Protein AF-A0AAJ2W5T0-F1 (afdb_monomer_lite)

Foldseek 3Di:
DDDDDDDDDDDDWDKDFAAPVCPVVVCVLQVWDWDWDQDPVGSVDIFIWIWGQAPVGTDIWGQFDPVQDDPNDRPGFWMWIQDPVRHIDTHGPVRDVVPDDDCWDDDPPQWIDRPPDIDGPVVVVVD

Secondary structure (DSSP, 8-state):
-PPPP--PPP----EEE--TTTHHHHHHHHT-EEEEEEETTEEEEEEEEEEEEETTEEEEEES--GGGEETTEE----EEEE-TTS-EEEE-HHHHHHH---SEEEETTTEEEETTEEEEHHHHTT-

Sequence (127 aa):
MTPTKFRKKPVEIEAMQLTRTNVDEVASWCGGQVIRLAKPSDPSDVYIALDIPTLEGKMRADTFHSSTYSGGEYHGGDYIIRGVQGEFYPCKPDIFAATYEPVHQVTHGVTVTEGERIVPLSEYLAR

pLDDT: mean 89.9, std 10.8, range [57.81, 98.62]

Structure (mmCIF, N/CA/C/O backbone):
data_AF-A0AAJ2W5T0-F1
#
_entry.id   AF-A0AAJ2W5T0-F1
#
loop_
_atom_site.group_PDB
_atom_site.id
_atom_site.type_symbol
_atom_site.label_atom_id
_atom_site.label_alt_id
_atom_site.label_comp_id
_atom_site.label_asym_id
_atom_site.label_entity_id
_atom_site.label_seq_id
_atom_site.pdbx_PDB_ins_code
_atom_site.Cartn_x
_atom_site.Cartn_y
_atom_site.Cartn_z
_atom_site.occupancy
_atom_site.B_iso_or_equiv
_atom_site.auth_seq_id
_atom_site.auth_comp_id
_atom_site.auth_asym_id
_atom_site.auth_atom_id
_atom_site.pdbx_PDB_model_num
ATOM 1 N N . MET A 1 1 ? -1.309 24.382 27.179 1.00 75.88 1 MET A N 1
ATOM 2 C CA . MET A 1 1 ? -2.267 23.272 26.979 1.00 75.88 1 MET A CA 1
ATOM 3 C C . MET A 1 1 ? -1.519 21.972 27.200 1.00 75.88 1 MET A C 1
ATOM 5 O O . MET A 1 1 ? -0.391 21.873 26.735 1.00 75.88 1 MET A O 1
ATOM 9 N N . THR A 1 2 ? -2.092 21.020 27.933 1.00 86.81 2 THR A N 1
ATOM 10 C CA . THR A 1 2 ? -1.521 19.674 28.077 1.00 86.81 2 THR A CA 1
ATOM 11 C C . THR A 1 2 ? -2.170 18.734 27.057 1.00 86.81 2 THR A C 1
ATOM 13 O O . THR A 1 2 ? -3.377 18.828 26.826 1.00 86.81 2 THR A O 1
ATOM 16 N N . PRO A 1 3 ? -1.398 17.851 26.405 1.00 91.31 3 PRO A N 1
ATOM 17 C CA . PRO A 1 3 ? -1.954 16.904 25.447 1.00 91.31 3 PRO A CA 1
ATOM 18 C C . PRO A 1 3 ? -2.896 15.917 26.150 1.00 91.31 3 PRO A C 1
ATOM 20 O O . PRO A 1 3 ? -2.559 15.353 27.192 1.00 91.31 3 PRO A O 1
ATOM 23 N N . THR A 1 4 ? -4.075 15.696 25.568 1.00 96.62 4 THR A N 1
ATOM 24 C CA . THR A 1 4 ? -5.017 14.654 26.008 1.00 96.62 4 THR A CA 1
ATOM 25 C C . THR A 1 4 ? -4.730 13.362 25.249 1.00 96.62 4 THR A C 1
ATOM 27 O O . THR A 1 4 ? -4.468 13.391 24.048 1.00 96.62 4 THR A O 1
ATOM 30 N N . LYS A 1 5 ? -4.758 12.222 25.943 1.00 94.31 5 LYS A N 1
ATOM 31 C CA . LYS A 1 5 ? -4.525 10.906 25.337 1.00 94.31 5 LYS A CA 1
ATOM 32 C C . LYS A 1 5 ? -5.836 10.327 24.802 1.00 94.31 5 LYS A C 1
ATOM 34 O O . LYS A 1 5 ? -6.845 10.346 25.501 1.00 94.31 5 LYS A O 1
ATOM 39 N N . PHE A 1 6 ? -5.795 9.759 23.601 1.00 94.44 6 PHE A N 1
ATOM 40 C CA . PHE A 1 6 ? -6.906 9.046 22.966 1.00 94.44 6 PHE A CA 1
ATOM 41 C C . PHE A 1 6 ? -6.443 7.650 22.529 1.00 94.44 6 PHE A C 1
ATOM 43 O O . PHE A 1 6 ? -5.249 7.429 22.332 1.00 94.44 6 PHE A O 1
ATOM 50 N N . ARG A 1 7 ? -7.382 6.710 22.367 1.00 93.00 7 ARG A N 1
ATOM 51 C CA . ARG A 1 7 ? -7.131 5.381 21.784 1.00 93.00 7 ARG A CA 1
ATOM 52 C C . ARG A 1 7 ? -7.881 5.242 20.462 1.00 93.00 7 ARG A C 1
ATOM 54 O O . ARG A 1 7 ? -9.007 5.728 20.353 1.00 93.00 7 ARG A O 1
ATOM 61 N N . LYS A 1 8 ? -7.278 4.568 19.480 1.00 87.12 8 LYS A N 1
ATOM 62 C CA . LYS A 1 8 ? -7.956 4.204 18.227 1.00 87.12 8 LYS A CA 1
ATOM 63 C C . LYS A 1 8 ? -9.101 3.229 18.544 1.00 87.12 8 LYS A C 1
ATOM 65 O O . LYS A 1 8 ? -8.990 2.430 19.475 1.00 87.12 8 LYS A O 1
ATOM 70 N N . LYS A 1 9 ? -10.213 3.312 17.809 1.00 87.94 9 LYS A N 1
ATOM 71 C CA . LYS A 1 9 ? -11.252 2.267 17.852 1.00 87.94 9 LYS A CA 1
ATOM 72 C C . LYS A 1 9 ? -10.694 0.977 17.220 1.00 87.94 9 LYS A C 1
ATOM 74 O O . LYS A 1 9 ? -9.856 1.098 16.326 1.00 87.94 9 LYS A O 1
ATOM 79 N N . PRO A 1 10 ? -11.127 -0.221 17.651 1.00 87.31 10 PRO A N 1
ATOM 80 C CA . PRO A 1 10 ? -10.820 -1.452 16.926 1.00 87.31 10 PRO A CA 1
ATOM 81 C C . PRO A 1 10 ? -11.530 -1.413 15.567 1.00 87.31 10 PRO A C 1
ATOM 83 O O . PRO A 1 10 ? -12.727 -1.129 15.515 1.00 87.31 10 PRO A O 1
ATOM 86 N N . VAL A 1 11 ? -10.785 -1.613 14.479 1.00 89.19 11 VAL A N 1
ATOM 87 C CA . VAL A 1 11 ? -11.304 -1.591 13.104 1.00 89.19 11 VAL A CA 1
ATOM 88 C C . VAL A 1 11 ? -10.520 -2.613 12.283 1.00 89.19 11 VAL A C 1
ATOM 90 O O . VAL A 1 11 ? -9.290 -2.576 12.301 1.00 89.19 11 VAL A O 1
ATOM 93 N N . GLU A 1 12 ? -11.225 -3.493 11.576 1.00 92.94 12 GLU A N 1
ATOM 94 C CA . GLU A 1 12 ? -10.652 -4.344 10.527 1.00 92.94 12 GLU A CA 1
ATOM 95 C C . GLU A 1 12 ? -10.496 -3.530 9.237 1.00 92.94 12 GLU A C 1
ATOM 97 O O . GLU A 1 12 ? -11.335 -2.681 8.932 1.00 92.94 12 GLU A O 1
ATOM 102 N N . ILE A 1 13 ? -9.413 -3.756 8.496 1.00 94.81 13 ILE A N 1
ATOM 103 C CA . ILE A 1 13 ? -9.105 -3.014 7.268 1.00 94.81 13 ILE A CA 1
ATOM 104 C C . ILE A 1 13 ? -8.887 -3.961 6.092 1.00 94.81 13 ILE A C 1
ATOM 106 O O . ILE A 1 13 ? -8.439 -5.092 6.264 1.00 94.81 13 ILE A O 1
ATOM 110 N N . GLU A 1 14 ? -9.130 -3.453 4.887 1.00 97.19 14 GLU A N 1
ATOM 111 C CA . GLU A 1 14 ? -8.684 -4.090 3.651 1.00 97.19 14 GLU A CA 1
ATOM 112 C C . GLU A 1 14 ? -7.321 -3.513 3.259 1.00 97.19 14 GLU A C 1
ATOM 114 O O . GLU A 1 14 ? -7.125 -2.290 3.271 1.00 97.19 14 GLU A O 1
ATOM 119 N N . ALA A 1 15 ? -6.377 -4.379 2.894 1.00 97.81 15 ALA A N 1
ATOM 120 C CA . ALA A 1 15 ? -5.088 -3.954 2.375 1.00 97.81 15 ALA A CA 1
ATOM 121 C C . ALA A 1 15 ? -4.554 -4.913 1.310 1.00 97.81 15 ALA A C 1
ATOM 123 O O . ALA A 1 15 ? -4.699 -6.128 1.427 1.00 97.81 15 ALA A O 1
ATOM 124 N N . MET A 1 16 ? -3.882 -4.357 0.303 1.00 98.19 16 MET A N 1
ATOM 125 C CA . MET A 1 16 ? -3.138 -5.116 -0.704 1.00 98.19 16 MET A CA 1
ATOM 126 C C . MET A 1 16 ? -1.671 -4.703 -0.672 1.00 98.19 16 MET A C 1
ATOM 128 O O . MET A 1 16 ? -1.365 -3.512 -0.719 1.00 98.19 16 MET A O 1
ATOM 132 N N . GLN A 1 17 ? -0.753 -5.668 -0.618 1.00 98.25 17 GLN A N 1
ATOM 133 C CA . GLN A 1 17 ? 0.666 -5.364 -0.780 1.00 98.25 17 GLN A CA 1
ATOM 134 C C . GLN A 1 17 ? 0.968 -5.090 -2.253 1.00 98.25 17 GLN A C 1
ATOM 136 O O . GLN A 1 17 ? 0.669 -5.914 -3.121 1.00 98.25 17 GLN A O 1
ATOM 141 N N . LEU A 1 18 ? 1.575 -3.941 -2.542 1.00 98.25 18 LEU A N 1
ATOM 142 C CA . LEU A 1 18 ? 1.954 -3.569 -3.893 1.00 98.25 18 LEU A CA 1
ATOM 143 C C . LEU A 1 18 ? 3.210 -4.331 -4.321 1.00 98.25 18 LEU A C 1
ATOM 145 O O . LEU A 1 18 ? 4.235 -4.323 -3.643 1.00 98.25 18 LEU A O 1
ATOM 149 N N . THR A 1 19 ? 3.153 -4.958 -5.485 1.00 97.19 19 THR A N 1
ATOM 150 C CA . THR A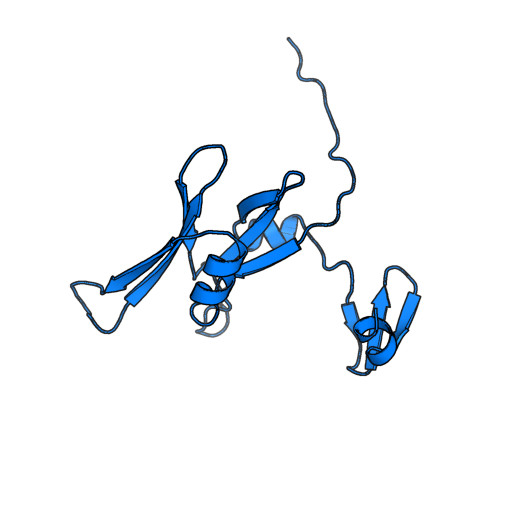 1 19 ? 4.263 -5.692 -6.098 1.00 97.19 19 THR A CA 1
ATOM 151 C C . THR A 1 19 ? 4.379 -5.301 -7.569 1.00 97.19 19 THR A C 1
ATOM 153 O O . THR A 1 19 ? 3.495 -4.658 -8.139 1.00 97.19 19 THR A O 1
ATOM 156 N N . ARG A 1 20 ? 5.465 -5.709 -8.232 1.00 94.62 20 ARG A N 1
ATOM 157 C CA . ARG A 1 20 ? 5.609 -5.476 -9.679 1.00 94.62 20 ARG A CA 1
ATOM 158 C C . ARG A 1 20 ? 4.547 -6.201 -10.511 1.00 94.62 20 ARG A C 1
ATOM 160 O O . ARG A 1 20 ? 4.270 -5.759 -11.623 1.00 94.62 20 ARG A O 1
ATOM 167 N N . THR A 1 21 ? 4.012 -7.317 -10.014 1.00 95.81 21 THR A N 1
ATOM 168 C CA . THR A 1 21 ? 3.127 -8.216 -10.769 1.00 95.81 21 THR A CA 1
ATOM 169 C C . THR A 1 21 ? 1.648 -7.891 -10.594 1.00 95.81 21 THR A C 1
ATOM 171 O O . THR A 1 21 ? 0.873 -8.205 -11.489 1.00 95.81 21 THR A O 1
ATOM 174 N N . ASN A 1 22 ? 1.256 -7.229 -9.500 1.00 97.62 22 ASN A N 1
ATOM 175 C CA . ASN A 1 22 ? -0.139 -6.850 -9.231 1.00 97.62 22 ASN A CA 1
ATOM 176 C C . ASN A 1 22 ? -0.421 -5.341 -9.360 1.00 97.62 22 ASN A C 1
ATOM 178 O O . ASN A 1 22 ? -1.519 -4.898 -9.040 1.00 97.62 22 ASN A O 1
ATOM 182 N N . VAL A 1 23 ? 0.543 -4.533 -9.821 1.00 97.69 23 VAL A N 1
ATOM 183 C CA . VAL A 1 23 ? 0.423 -3.061 -9.837 1.00 97.69 23 VAL A CA 1
ATOM 184 C C . VAL A 1 23 ? -0.834 -2.553 -10.555 1.00 97.69 23 VAL A C 1
ATOM 186 O O . VAL A 1 23 ? -1.461 -1.609 -10.081 1.00 97.69 23 VAL A O 1
ATOM 189 N N . ASP A 1 24 ? -1.227 -3.179 -11.666 1.00 98.12 24 ASP A N 1
ATOM 190 C CA . ASP A 1 24 ? -2.392 -2.757 -12.452 1.00 98.12 24 ASP A CA 1
ATOM 191 C C . ASP A 1 24 ? -3.721 -3.142 -11.763 1.00 98.12 24 ASP A C 1
ATOM 193 O O . ASP A 1 24 ? -4.704 -2.399 -11.832 1.00 98.12 24 ASP A O 1
ATOM 197 N N . GLU A 1 25 ? -3.744 -4.264 -11.037 1.00 98.50 25 GLU A N 1
ATOM 198 C CA . GLU A 1 25 ? -4.885 -4.694 -10.218 1.00 98.50 25 GLU A CA 1
ATOM 199 C C . GLU A 1 25 ? -5.084 -3.747 -9.032 1.00 98.50 25 GLU A C 1
ATOM 201 O O . GLU A 1 25 ? -6.175 -3.209 -8.838 1.00 98.50 25 GLU A O 1
ATOM 206 N N . VAL A 1 26 ? -4.007 -3.465 -8.293 1.00 98.50 26 VAL A N 1
ATOM 207 C CA . VAL A 1 26 ? -4.046 -2.550 -7.146 1.00 98.50 26 VAL A CA 1
ATOM 208 C C . VAL A 1 26 ? -4.438 -1.140 -7.594 1.00 98.50 26 VAL A C 1
ATOM 210 O O . VAL A 1 26 ? -5.254 -0.497 -6.937 1.00 98.50 26 VAL A O 1
ATOM 213 N N . ALA A 1 27 ? -3.931 -0.672 -8.742 1.00 98.44 27 ALA A N 1
ATOM 214 C CA . ALA A 1 27 ? -4.331 0.607 -9.327 1.00 98.44 27 ALA A CA 1
ATOM 215 C C . ALA A 1 27 ? -5.833 0.668 -9.628 1.00 98.44 27 ALA A C 1
ATOM 217 O O . ALA A 1 27 ? -6.483 1.663 -9.312 1.00 98.44 27 ALA A O 1
ATOM 218 N N . SER A 1 28 ? -6.384 -0.403 -10.203 1.00 98.44 28 SER A N 1
ATOM 219 C CA . SER A 1 28 ? -7.813 -0.501 -10.510 1.00 98.44 28 SER A CA 1
ATOM 220 C C . SER A 1 28 ? -8.665 -0.496 -9.240 1.00 98.44 28 SER A C 1
ATOM 222 O O . SER A 1 28 ? -9.710 0.150 -9.207 1.00 98.44 28 SER A O 1
ATOM 224 N N . TRP A 1 29 ? -8.201 -1.169 -8.184 1.00 98.50 29 TRP A N 1
ATOM 225 C CA . TRP A 1 29 ? -8.884 -1.221 -6.892 1.00 98.50 29 TRP A CA 1
ATOM 226 C C . TRP A 1 29 ? -8.895 0.131 -6.168 1.00 98.50 29 TRP A C 1
ATOM 228 O O . TRP A 1 29 ? -9.932 0.533 -5.642 1.00 98.50 29 TRP A O 1
ATOM 238 N N . CYS A 1 30 ? -7.771 0.857 -6.169 1.00 97.94 30 CYS A N 1
ATOM 239 C CA . CYS A 1 30 ? -7.624 2.098 -5.403 1.00 97.94 30 CYS A CA 1
ATOM 240 C C . CYS A 1 30 ? -7.822 3.389 -6.220 1.00 97.94 30 CYS A C 1
ATOM 242 O O . CYS A 1 30 ? -7.581 4.482 -5.706 1.00 97.94 30 CYS A O 1
ATOM 244 N N . GLY A 1 31 ? -8.180 3.288 -7.505 1.00 97.75 31 GLY A N 1
ATOM 245 C CA . GLY A 1 31 ? -8.263 4.440 -8.414 1.00 97.75 31 GLY A CA 1
ATOM 246 C C . GLY A 1 31 ? -6.913 5.129 -8.660 1.00 97.75 31 GLY A C 1
ATOM 247 O O . GLY A 1 31 ? -6.861 6.341 -8.876 1.00 97.75 31 GLY A O 1
ATOM 248 N N . GLY A 1 32 ? -5.816 4.376 -8.570 1.00 97.62 32 GLY A N 1
ATOM 249 C CA . GLY A 1 32 ? -4.454 4.878 -8.712 1.00 97.62 32 GLY A CA 1
ATOM 250 C C . GLY A 1 32 ? -3.971 4.950 -10.163 1.00 97.62 32 GLY A C 1
ATOM 251 O O . GLY A 1 32 ? -4.538 4.358 -11.079 1.00 97.62 32 GLY A O 1
ATOM 252 N N . GLN A 1 33 ? -2.867 5.663 -10.369 1.00 98.38 33 GLN A N 1
ATOM 253 C CA . GLN A 1 33 ? -2.182 5.786 -11.651 1.00 98.38 33 GLN A CA 1
ATOM 254 C C . GLN A 1 33 ? -0.827 5.082 -11.598 1.00 98.38 33 GLN A C 1
ATOM 256 O O . GLN A 1 33 ? 0.057 5.466 -10.829 1.00 98.38 33 GLN A O 1
ATOM 261 N N . VAL A 1 34 ? -0.643 4.079 -12.453 1.00 98.25 34 VAL A N 1
ATOM 262 C CA . VAL A 1 34 ? 0.624 3.349 -12.556 1.00 98.25 34 VAL A CA 1
ATOM 263 C C . VAL A 1 34 ? 1.702 4.232 -13.184 1.00 98.25 34 VAL A C 1
ATOM 265 O O . VAL A 1 34 ? 1.492 4.867 -14.218 1.00 98.25 34 VAL A O 1
ATOM 268 N N . ILE A 1 35 ? 2.883 4.231 -12.571 1.00 97.44 35 ILE A N 1
ATOM 269 C CA . ILE A 1 35 ? 4.086 4.913 -13.039 1.00 97.44 35 ILE A CA 1
ATOM 270 C C . ILE A 1 35 ? 5.098 3.861 -13.481 1.00 97.44 35 ILE A C 1
ATOM 272 O O . ILE A 1 35 ? 5.424 2.951 -12.722 1.00 97.44 35 ILE A O 1
ATOM 276 N N . ARG A 1 36 ? 5.610 3.996 -14.709 1.00 95.88 36 ARG A N 1
ATOM 277 C CA . ARG A 1 36 ? 6.661 3.139 -15.274 1.00 95.88 36 ARG A CA 1
ATOM 278 C C . ARG A 1 36 ? 7.742 4.029 -15.873 1.00 95.88 36 ARG A C 1
ATOM 280 O O . ARG A 1 36 ? 7.495 4.708 -16.866 1.00 95.88 36 ARG A O 1
ATOM 287 N N . LEU A 1 37 ? 8.917 4.053 -15.252 1.00 92.81 37 LEU A N 1
ATOM 288 C CA . LEU A 1 37 ? 10.048 4.883 -15.670 1.00 92.81 37 LEU A CA 1
ATOM 289 C C . LEU A 1 37 ? 11.274 3.998 -15.882 1.00 92.81 37 LEU A C 1
ATOM 291 O O . LEU A 1 37 ? 11.781 3.401 -14.936 1.00 92.81 37 LEU A O 1
ATOM 295 N N . ALA A 1 38 ? 11.750 3.914 -17.122 1.00 92.31 38 ALA A N 1
ATOM 296 C CA . ALA A 1 38 ? 13.008 3.244 -17.432 1.00 92.31 38 ALA A CA 1
ATOM 297 C C . ALA A 1 38 ? 14.184 4.067 -16.890 1.00 92.31 38 ALA A C 1
ATOM 299 O O . ALA A 1 38 ? 14.203 5.296 -17.035 1.00 92.31 38 ALA A O 1
ATOM 300 N N . LYS A 1 39 ? 1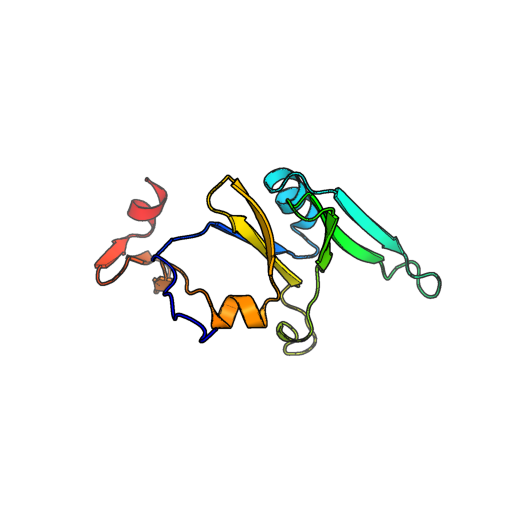5.170 3.414 -16.269 1.00 87.50 39 LYS A N 1
ATOM 301 C CA . LYS A 1 39 ? 16.384 4.105 -15.831 1.00 87.50 39 LYS A CA 1
ATOM 302 C C . LYS A 1 39 ? 17.194 4.537 -17.059 1.00 87.50 39 LYS A C 1
ATOM 304 O O . LYS A 1 39 ? 17.470 3.707 -17.920 1.00 87.50 39 LYS A O 1
ATOM 309 N N . PRO A 1 40 ? 17.648 5.801 -17.143 1.00 88.44 40 PRO A N 1
ATOM 310 C CA . PRO A 1 40 ? 18.451 6.252 -18.282 1.00 88.44 40 PRO A CA 1
ATOM 311 C C . PRO A 1 40 ? 19.745 5.451 -18.484 1.00 88.44 40 PRO A C 1
ATOM 313 O O . PRO A 1 40 ? 20.202 5.302 -19.612 1.00 88.44 40 PRO A O 1
ATOM 316 N N . SER A 1 41 ? 20.333 4.940 -17.397 1.00 90.88 41 SER A N 1
ATOM 317 C CA . SER A 1 41 ? 21.563 4.139 -17.415 1.00 90.88 41 SER A CA 1
ATOM 318 C C . SER A 1 41 ? 21.348 2.682 -17.826 1.00 90.88 41 SER A C 1
ATOM 320 O O . SER A 1 41 ? 22.286 2.045 -18.291 1.00 90.88 41 SER A O 1
ATOM 322 N N . ASP A 1 42 ? 20.142 2.154 -17.622 1.00 89.00 42 ASP A N 1
ATOM 323 C CA . ASP A 1 42 ? 19.762 0.788 -17.971 1.00 89.00 42 ASP A CA 1
ATOM 324 C C . ASP A 1 42 ? 18.258 0.759 -18.283 1.00 89.00 42 ASP A C 1
ATOM 326 O O . ASP A 1 42 ? 17.433 0.669 -17.370 1.00 89.00 42 ASP A O 1
ATOM 330 N N . PRO A 1 43 ? 17.878 0.840 -19.569 1.00 87.69 43 PRO A N 1
ATOM 331 C CA . PRO A 1 43 ? 16.476 0.834 -19.967 1.00 87.69 43 PRO A CA 1
ATOM 332 C C . PRO A 1 43 ? 15.717 -0.452 -19.609 1.00 87.69 43 PRO A C 1
ATOM 334 O O . PRO A 1 43 ? 14.486 -0.442 -19.632 1.00 87.69 43 PRO A O 1
ATOM 337 N N . SER A 1 44 ? 16.422 -1.551 -19.302 1.00 87.88 44 SER A N 1
ATOM 338 C CA . SER A 1 44 ? 15.797 -2.799 -18.847 1.00 87.88 44 SER A CA 1
ATOM 339 C C . SER A 1 44 ? 15.363 -2.730 -17.378 1.00 87.88 44 SER A C 1
ATOM 341 O O . SER A 1 44 ? 14.418 -3.411 -16.970 1.00 87.88 44 SER A O 1
ATOM 343 N N . ASP A 1 45 ? 15.980 -1.840 -16.599 1.00 87.62 45 ASP A N 1
ATOM 344 C CA . ASP A 1 45 ? 15.615 -1.571 -15.217 1.00 87.62 45 ASP A CA 1
ATOM 345 C C . ASP A 1 45 ? 14.518 -0.499 -15.166 1.00 87.62 45 ASP A C 1
ATOM 347 O O . ASP A 1 45 ? 14.750 0.714 -15.213 1.00 87.62 45 ASP A O 1
ATOM 351 N N . VAL A 1 46 ? 13.274 -0.975 -15.110 1.00 91.00 46 VAL A N 1
ATOM 352 C CA . VAL A 1 46 ? 12.086 -0.125 -15.014 1.00 91.00 46 VAL A CA 1
ATOM 353 C C . VAL A 1 46 ? 11.688 0.040 -13.551 1.00 91.00 46 VAL A C 1
ATOM 355 O O . VAL A 1 46 ? 11.314 -0.934 -12.883 1.00 91.00 46 VAL A O 1
ATOM 358 N N . TYR A 1 47 ? 11.706 1.288 -13.080 1.00 92.31 47 TYR A N 1
ATOM 359 C CA . TYR A 1 47 ? 11.069 1.703 -11.835 1.00 92.31 47 TYR A CA 1
ATOM 360 C C . TYR A 1 47 ? 9.550 1.697 -12.023 1.00 92.31 47 TYR A C 1
ATOM 362 O O . TYR A 1 47 ? 9.019 2.357 -12.921 1.00 92.31 47 TYR A O 1
ATOM 370 N N . ILE A 1 48 ? 8.867 0.926 -11.177 1.00 96.00 48 ILE A N 1
ATOM 371 C CA . ILE A 1 48 ? 7.414 0.778 -11.178 1.00 96.00 48 ILE A CA 1
ATOM 372 C C . ILE A 1 48 ? 6.888 1.264 -9.834 1.00 96.00 48 ILE A C 1
ATOM 374 O O . ILE A 1 48 ? 7.366 0.831 -8.782 1.00 96.00 48 ILE A O 1
ATOM 378 N N . ALA A 1 49 ? 5.894 2.138 -9.874 1.00 97.62 49 ALA A N 1
ATOM 379 C CA . ALA A 1 49 ? 5.247 2.667 -8.687 1.00 97.62 49 ALA A CA 1
ATOM 380 C C . ALA A 1 49 ? 3.780 2.996 -8.963 1.00 97.62 49 ALA A C 1
ATOM 382 O O . ALA A 1 49 ? 3.328 2.954 -10.110 1.00 97.62 49 ALA A O 1
ATOM 383 N N . LEU A 1 50 ? 3.047 3.338 -7.911 1.00 98.38 50 LEU A N 1
ATOM 384 C CA . LEU A 1 50 ? 1.639 3.693 -7.985 1.00 98.38 50 LEU A CA 1
ATOM 385 C C . LEU A 1 50 ? 1.418 5.064 -7.355 1.00 98.38 50 LEU A C 1
ATOM 387 O O . LEU A 1 50 ? 1.827 5.309 -6.225 1.00 98.38 50 LEU A O 1
ATOM 391 N N . ASP A 1 51 ? 0.770 5.957 -8.089 1.00 98.44 51 ASP A N 1
ATOM 392 C CA . ASP A 1 51 ? 0.314 7.235 -7.562 1.00 98.44 51 ASP A CA 1
ATOM 393 C C . ASP A 1 51 ? -1.161 7.145 -7.169 1.00 98.44 51 ASP A C 1
ATOM 395 O O . ASP A 1 51 ? -2.013 6.868 -8.010 1.00 98.44 51 ASP A O 1
ATOM 399 N N . ILE A 1 52 ? -1.463 7.403 -5.902 1.00 98.06 52 ILE A N 1
ATOM 400 C CA . ILE A 1 52 ? -2.780 7.217 -5.292 1.00 98.06 52 ILE A CA 1
ATOM 401 C C . ILE A 1 52 ? -3.382 8.591 -4.983 1.00 98.06 52 ILE A C 1
ATOM 403 O O . ILE A 1 52 ? -2.706 9.414 -4.358 1.00 98.06 52 ILE A O 1
ATOM 407 N N . PRO A 1 53 ? -4.627 8.874 -5.401 1.00 96.31 53 PRO A N 1
ATOM 408 C CA . PRO A 1 53 ? -5.336 10.066 -4.961 1.00 96.31 53 PRO A CA 1
ATOM 409 C C . PRO A 1 53 ? -5.777 9.901 -3.499 1.00 96.31 53 PRO A C 1
ATOM 411 O O . PRO A 1 53 ? -6.644 9.084 -3.200 1.00 96.31 53 PRO A O 1
ATOM 414 N N . THR A 1 54 ? -5.194 10.681 -2.589 1.00 96.31 54 THR A N 1
ATOM 415 C CA . THR A 1 54 ? -5.585 10.724 -1.170 1.00 96.31 54 THR A CA 1
ATOM 416 C C . THR A 1 54 ? -6.245 12.061 -0.832 1.00 96.31 54 THR A C 1
ATOM 418 O O . THR A 1 54 ? -6.313 12.973 -1.664 1.00 96.31 54 THR A O 1
ATOM 421 N N . LEU A 1 55 ? -6.752 12.199 0.396 1.00 94.88 55 LEU A N 1
ATOM 422 C CA . LEU A 1 55 ? -7.412 13.427 0.859 1.00 94.88 55 LEU A CA 1
ATOM 423 C C . LEU A 1 55 ? -6.440 14.615 0.994 1.00 94.88 55 LEU A C 1
ATOM 425 O O . LEU A 1 55 ? -6.844 15.773 0.937 1.00 94.88 55 LEU A O 1
ATOM 429 N N . GLU A 1 56 ? -5.154 14.325 1.150 1.00 95.38 56 GLU A N 1
ATOM 430 C CA . GLU A 1 56 ? -4.035 15.253 1.313 1.00 95.38 56 GLU A CA 1
ATOM 431 C C . GLU A 1 56 ? -3.333 15.544 -0.022 1.00 95.38 56 GLU A C 1
ATOM 433 O O . GLU A 1 56 ? -2.394 16.341 -0.075 1.00 95.38 56 GLU A O 1
ATOM 438 N N . GLY A 1 57 ? -3.788 14.910 -1.105 1.00 95.75 57 GLY A N 1
ATOM 439 C CA . GLY A 1 57 ? -3.222 15.017 -2.440 1.00 95.75 57 GLY A CA 1
ATOM 440 C C . GLY A 1 57 ? -2.712 13.681 -2.968 1.00 95.75 57 GLY A C 1
ATOM 441 O O . GLY A 1 57 ? -3.037 12.607 -2.481 1.00 95.75 57 GLY A O 1
ATOM 442 N N . LYS A 1 58 ? -1.922 13.733 -4.035 1.00 97.50 58 LYS A N 1
ATOM 443 C CA . LYS A 1 58 ? -1.395 12.526 -4.672 1.00 97.50 58 LYS A CA 1
ATOM 444 C C . LYS A 1 58 ? -0.210 11.981 -3.868 1.00 97.50 58 LYS A C 1
ATOM 446 O O . LYS A 1 58 ? 0.788 12.681 -3.706 1.00 97.50 58 LYS A O 1
ATOM 451 N N . MET A 1 59 ? -0.307 10.737 -3.401 1.00 98.12 59 MET A N 1
ATOM 452 C CA . MET A 1 59 ? 0.763 10.035 -2.682 1.00 98.12 59 MET A CA 1
ATOM 453 C C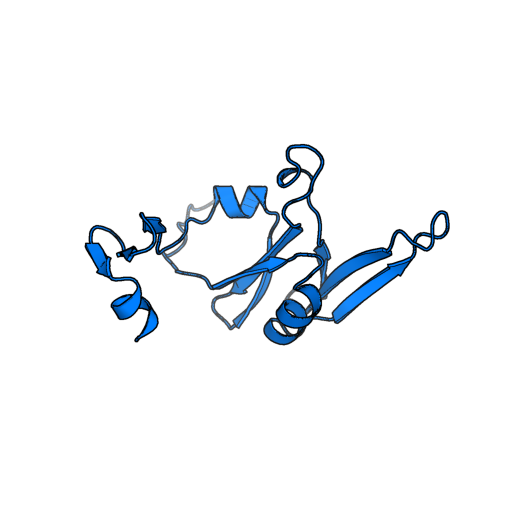 . MET A 1 59 ? 1.357 8.911 -3.537 1.00 98.12 59 MET A C 1
ATOM 455 O O . MET A 1 59 ? 0.647 8.255 -4.291 1.00 98.12 59 MET A O 1
ATOM 459 N N . ARG A 1 60 ? 2.665 8.677 -3.403 1.00 98.12 60 ARG A N 1
ATOM 460 C CA . ARG A 1 60 ? 3.414 7.635 -4.121 1.00 98.12 60 ARG A CA 1
ATOM 461 C C . ARG A 1 60 ? 3.536 6.380 -3.256 1.00 98.12 60 ARG A C 1
ATOM 463 O O . ARG A 1 60 ? 3.928 6.482 -2.096 1.00 98.12 60 ARG A O 1
ATOM 470 N N . ALA A 1 61 ? 3.265 5.224 -3.849 1.00 98.31 61 ALA A N 1
ATOM 471 C CA . ALA A 1 61 ? 3.533 3.903 -3.300 1.00 98.31 61 ALA A CA 1
ATOM 472 C C . ALA A 1 61 ? 4.575 3.182 -4.162 1.00 98.31 61 ALA A C 1
ATOM 474 O O . ALA A 1 61 ? 4.456 3.149 -5.391 1.00 98.31 61 ALA A O 1
ATOM 475 N N . ASP A 1 62 ? 5.582 2.593 -3.531 1.00 97.94 62 ASP A N 1
ATOM 476 C CA . ASP A 1 62 ? 6.655 1.883 -4.226 1.00 97.94 62 ASP A CA 1
ATOM 477 C C . ASP A 1 62 ? 6.359 0.382 -4.329 1.00 97.94 62 ASP A C 1
ATOM 479 O O . ASP A 1 62 ? 5.815 -0.214 -3.404 1.00 97.94 62 ASP A O 1
ATOM 483 N N . THR A 1 63 ? 6.761 -0.256 -5.435 1.00 97.00 63 THR A N 1
ATOM 484 C CA . THR A 1 63 ? 6.678 -1.728 -5.603 1.00 97.00 63 THR A CA 1
ATOM 485 C C . THR A 1 63 ? 7.802 -2.487 -4.885 1.00 97.00 63 THR A C 1
ATOM 487 O O . THR A 1 63 ? 7.849 -3.716 -4.941 1.00 97.00 63 THR A O 1
ATOM 490 N N . PHE A 1 64 ? 8.699 -1.764 -4.205 1.00 94.81 64 PHE A N 1
ATOM 491 C CA . PHE A 1 64 ? 9.838 -2.298 -3.465 1.00 94.81 64 PHE A CA 1
ATOM 492 C C . PHE A 1 64 ? 10.049 -1.548 -2.156 1.00 94.81 64 PHE A C 1
ATOM 494 O O . PHE A 1 64 ? 9.909 -0.327 -2.107 1.00 94.81 64 PHE A O 1
ATOM 501 N N . HIS A 1 65 ? 10.484 -2.266 -1.123 1.00 94.88 65 HIS A N 1
ATOM 502 C CA . HIS A 1 65 ? 10.910 -1.671 0.137 1.00 94.88 65 HIS A CA 1
ATOM 503 C C . HIS A 1 65 ? 12.085 -2.451 0.733 1.00 94.88 65 HIS A C 1
ATOM 505 O O . HIS A 1 65 ? 12.140 -3.668 0.629 1.00 94.88 65 HIS A O 1
ATOM 511 N N . SER A 1 66 ? 13.041 -1.789 1.385 1.00 93.56 66 SER A N 1
ATOM 512 C CA . SER A 1 66 ? 14.220 -2.479 1.938 1.00 93.56 66 SER A CA 1
ATOM 513 C C . SER A 1 66 ? 13.871 -3.517 3.007 1.00 93.56 66 SER A C 1
ATOM 515 O O . SER A 1 66 ? 14.538 -4.543 3.090 1.00 93.56 66 SER A O 1
ATOM 517 N N . SER A 1 67 ? 12.808 -3.295 3.786 1.00 93.62 67 SER A N 1
ATOM 518 C CA . SER A 1 67 ? 12.372 -4.239 4.827 1.00 93.62 67 SER A CA 1
ATOM 519 C C . SER A 1 67 ? 11.796 -5.549 4.284 1.00 93.62 67 SER A C 1
ATOM 521 O O . SER A 1 67 ? 11.642 -6.498 5.046 1.00 93.62 67 SER A O 1
ATOM 523 N N . THR A 1 68 ? 11.481 -5.619 2.989 1.00 91.81 68 THR A N 1
ATOM 524 C CA . THR A 1 68 ? 10.981 -6.837 2.335 1.00 91.81 68 THR A CA 1
ATOM 525 C C . THR A 1 68 ? 12.086 -7.602 1.607 1.00 91.81 68 THR A C 1
ATOM 527 O O . THR A 1 68 ? 11.798 -8.612 0.967 1.00 91.81 68 THR A O 1
ATOM 530 N N . TYR A 1 69 ? 13.337 -7.133 1.682 1.00 92.19 69 TYR A N 1
ATOM 531 C CA . TYR A 1 69 ? 14.481 -7.812 1.090 1.00 92.19 69 TYR A CA 1
ATOM 532 C C . TYR A 1 69 ? 14.906 -9.009 1.942 1.00 92.19 69 TYR A C 1
ATOM 534 O O . TYR A 1 69 ? 15.251 -8.861 3.116 1.00 92.19 69 TYR A O 1
ATOM 542 N N . SER A 1 70 ? 14.942 -10.190 1.335 1.00 90.25 70 SER A N 1
ATOM 543 C CA . SER A 1 70 ? 15.463 -11.405 1.953 1.00 90.25 70 SER A CA 1
ATOM 544 C C . SER A 1 70 ? 16.103 -12.294 0.894 1.00 90.25 70 SER A C 1
ATOM 546 O O . SER A 1 70 ? 15.571 -12.471 -0.196 1.00 90.25 70 SER A O 1
ATOM 548 N N . GLY A 1 71 ? 17.281 -12.846 1.195 1.00 87.62 71 GLY A N 1
ATOM 549 C CA . GLY A 1 71 ? 17.898 -13.880 0.357 1.00 87.62 71 GLY A CA 1
ATOM 550 C C . GLY A 1 71 ? 18.209 -13.488 -1.095 1.00 87.62 71 GLY A C 1
ATOM 551 O O . GLY A 1 71 ? 18.337 -14.379 -1.927 1.00 87.62 71 GLY A O 1
ATOM 552 N N . GLY A 1 72 ? 18.346 -12.195 -1.412 1.00 88.06 72 GLY A N 1
ATOM 553 C CA . GLY A 1 72 ? 18.595 -11.728 -2.784 1.00 88.06 72 GLY A CA 1
ATOM 554 C C . GLY A 1 72 ? 17.355 -11.242 -3.534 1.00 88.06 72 GLY A C 1
ATOM 555 O O . GLY A 1 72 ? 17.490 -10.769 -4.660 1.00 88.06 72 GLY A O 1
ATOM 556 N N . GLU A 1 73 ? 16.170 -11.310 -2.927 1.00 87.38 73 GLU A N 1
ATOM 557 C CA . GLU A 1 73 ? 14.909 -10.935 -3.562 1.00 87.38 73 GLU A CA 1
ATOM 558 C C . GLU A 1 73 ? 14.103 -9.972 -2.681 1.00 87.38 73 GLU A C 1
ATOM 560 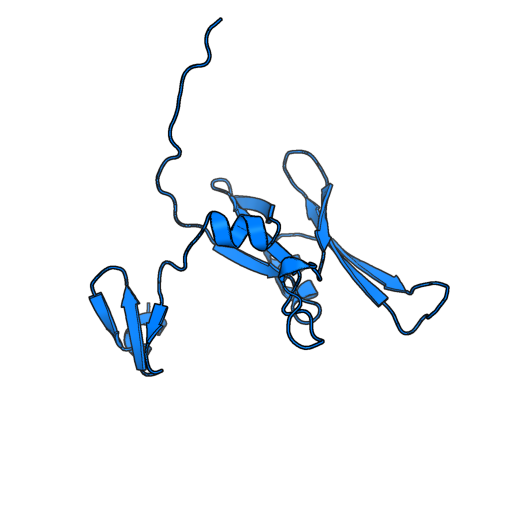O O . GLU A 1 73 ? 14.180 -10.001 -1.454 1.00 87.38 73 GLU A O 1
ATOM 565 N N . TYR A 1 74 ? 13.332 -9.093 -3.318 1.00 88.12 74 TYR A N 1
ATOM 566 C CA . TYR A 1 74 ? 12.349 -8.252 -2.643 1.00 88.12 74 TYR A CA 1
ATOM 567 C C . TYR A 1 74 ? 10.972 -8.901 -2.738 1.00 88.12 74 TYR A C 1
ATOM 569 O O . TYR A 1 74 ? 10.486 -9.155 -3.838 1.00 88.12 74 TYR A O 1
ATOM 577 N N . HIS A 1 75 ? 10.297 -9.074 -1.605 1.00 91.50 75 HIS A N 1
ATOM 578 C CA . HIS A 1 75 ? 8.976 -9.712 -1.557 1.00 91.50 75 HIS A CA 1
ATOM 579 C C . HIS A 1 75 ? 7.796 -8.737 -1.730 1.00 91.50 75 HIS A C 1
ATOM 581 O O . HIS A 1 75 ? 6.664 -9.063 -1.393 1.00 91.50 75 HIS A O 1
ATOM 587 N N . GLY A 1 76 ? 8.051 -7.530 -2.242 1.00 94.56 76 GLY A N 1
ATOM 588 C CA . GLY A 1 76 ? 7.042 -6.497 -2.489 1.00 94.56 76 GLY A CA 1
ATOM 589 C C . GLY A 1 76 ? 7.440 -5.130 -1.946 1.00 94.56 76 GLY A C 1
ATOM 590 O O . GLY A 1 76 ? 8.534 -4.937 -1.412 1.00 94.56 76 GLY A O 1
ATOM 591 N N . GLY A 1 77 ? 6.542 -4.170 -2.091 1.00 97.62 77 GLY A N 1
ATOM 592 C CA . GLY A 1 77 ? 6.689 -2.816 -1.589 1.00 97.62 77 GLY A CA 1
ATOM 593 C C . GLY A 1 77 ? 5.543 -2.447 -0.670 1.00 97.62 77 GLY A C 1
ATOM 594 O O . GLY A 1 77 ? 5.095 -3.278 0.120 1.00 97.62 77 GLY A O 1
ATOM 595 N N . ASP A 1 78 ? 5.117 -1.194 -0.764 1.00 98.62 78 ASP A N 1
ATOM 596 C CA . ASP A 1 78 ? 4.162 -0.572 0.145 1.00 98.62 78 ASP A CA 1
ATOM 597 C C . ASP A 1 78 ? 2.803 -1.286 0.139 1.00 98.62 78 ASP A C 1
ATOM 599 O O . ASP A 1 78 ? 2.325 -1.766 -0.887 1.00 98.62 78 ASP A O 1
ATOM 603 N N . TYR A 1 79 ? 2.145 -1.321 1.292 1.00 98.62 79 TYR A N 1
ATOM 604 C CA . TYR A 1 79 ? 0.753 -1.738 1.403 1.00 98.62 79 TYR A CA 1
ATOM 605 C C . TYR A 1 79 ? -0.170 -0.592 1.015 1.00 98.62 79 TYR A C 1
ATOM 607 O O . TYR A 1 79 ? 0.044 0.541 1.438 1.00 98.62 79 TYR A O 1
ATOM 615 N N . ILE A 1 80 ? -1.222 -0.884 0.258 1.00 98.62 80 ILE A N 1
ATOM 616 C CA . ILE A 1 80 ? -2.307 0.055 -0.010 1.00 98.62 80 ILE A CA 1
ATOM 617 C C . ILE A 1 80 ? -3.463 -0.305 0.910 1.00 98.62 80 ILE A C 1
ATOM 619 O O . ILE A 1 80 ? -4.013 -1.397 0.801 1.00 98.62 80 ILE A O 1
ATOM 623 N N . ILE A 1 81 ? -3.794 0.593 1.834 1.00 98.38 81 ILE A N 1
ATOM 624 C CA . ILE A 1 81 ? -4.834 0.412 2.848 1.00 98.38 81 ILE A CA 1
ATOM 625 C C . ILE A 1 81 ? -6.076 1.190 2.440 1.00 98.38 81 ILE A C 1
ATOM 627 O O . ILE A 1 81 ? -5.969 2.367 2.086 1.00 98.38 81 ILE A O 1
ATOM 631 N N . ARG A 1 82 ? -7.248 0.566 2.574 1.00 98.06 82 ARG A N 1
ATOM 632 C CA . ARG A 1 82 ? -8.537 1.253 2.502 1.00 98.06 82 ARG A CA 1
ATOM 633 C C . ARG A 1 82 ? -8.934 1.799 3.876 1.00 98.06 82 ARG A C 1
ATOM 635 O O . ARG A 1 82 ? -9.030 1.057 4.852 1.00 98.06 82 ARG A O 1
ATOM 642 N N . GLY A 1 83 ? -9.141 3.105 3.951 1.00 94.19 83 GLY A N 1
ATOM 643 C CA . GLY A 1 83 ? -9.626 3.822 5.120 1.00 94.19 83 GLY A CA 1
ATOM 644 C C . GLY A 1 83 ? -11.140 3.703 5.317 1.00 94.19 83 GLY A C 1
ATOM 645 O O . GLY A 1 83 ? -11.865 3.106 4.520 1.00 94.19 83 GLY A O 1
ATOM 646 N N . VAL A 1 84 ? -11.628 4.270 6.421 1.00 90.88 84 VAL A N 1
ATOM 647 C CA . VAL A 1 84 ? -13.003 4.059 6.916 1.00 90.88 84 VAL A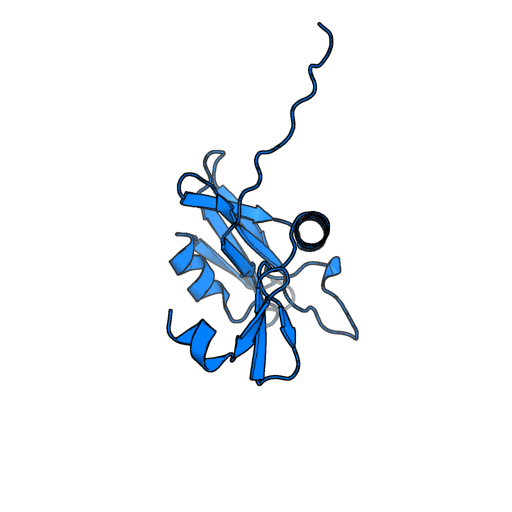 CA 1
ATOM 648 C C . VAL A 1 84 ? -14.058 4.697 6.008 1.00 90.88 84 VAL A C 1
ATOM 650 O O . VAL A 1 84 ? -15.190 4.222 5.957 1.00 90.88 84 VAL A O 1
ATOM 653 N N . GLN A 1 85 ? -13.705 5.759 5.287 1.00 91.62 85 GLN A N 1
ATOM 654 C CA . GLN A 1 85 ? -14.586 6.435 4.332 1.00 91.62 85 GLN A CA 1
ATOM 655 C C . GLN A 1 85 ? -14.317 5.984 2.886 1.00 91.62 85 GLN A C 1
ATOM 657 O O . GLN A 1 85 ? -14.816 6.597 1.943 1.00 91.62 85 GLN A O 1
ATOM 662 N N . GLY A 1 86 ? -13.567 4.891 2.700 1.00 94.50 86 GLY A N 1
ATOM 663 C CA . GLY A 1 86 ? -13.218 4.3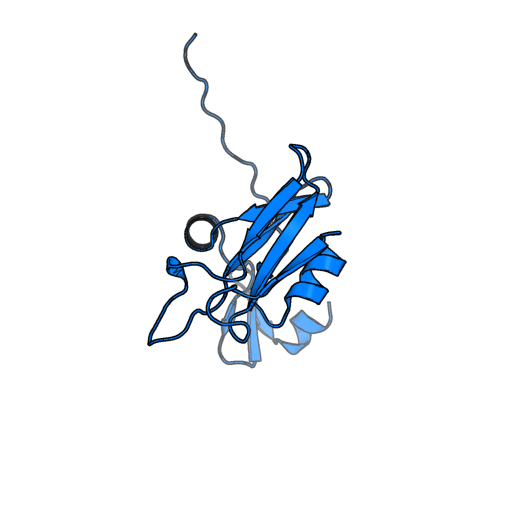41 1.393 1.00 94.50 86 GLY A CA 1
ATOM 664 C C . GLY A 1 86 ? -12.034 5.024 0.708 1.00 94.50 86 GLY A C 1
ATOM 665 O O . GLY A 1 86 ? -11.747 4.701 -0.440 1.00 94.50 86 GLY A O 1
ATOM 666 N N . GLU A 1 87 ? -11.356 5.945 1.388 1.00 96.75 87 GLU A N 1
ATOM 667 C CA . GLU A 1 87 ? -10.112 6.558 0.936 1.00 96.75 87 GLU A CA 1
ATOM 668 C C . GLU A 1 87 ? -8.953 5.550 0.929 1.00 96.75 87 GLU A C 1
ATOM 670 O O . GLU A 1 87 ? -8.984 4.566 1.662 1.00 96.75 87 GLU A O 1
ATOM 675 N N . PHE A 1 88 ? -7.916 5.784 0.126 1.00 98.50 88 PHE A N 1
ATOM 676 C CA . PHE A 1 88 ? -6.776 4.871 0.026 1.00 98.50 88 PHE A CA 1
ATOM 677 C C . PHE A 1 88 ? -5.469 5.545 0.413 1.00 98.50 88 PHE A C 1
ATOM 679 O O . PHE A 1 88 ? -5.235 6.703 0.072 1.00 98.50 88 PHE A O 1
ATOM 686 N N . TYR A 1 89 ? -4.600 4.789 1.084 1.00 98.19 89 TYR A N 1
ATOM 687 C CA . TYR A 1 89 ? -3.314 5.276 1.571 1.00 98.19 89 TYR A CA 1
ATOM 688 C C . TYR A 1 89 ? -2.196 4.253 1.385 1.00 98.19 89 TYR A C 1
ATOM 690 O O . TYR A 1 89 ? -2.402 3.077 1.694 1.00 98.19 89 TYR A O 1
ATOM 698 N N . PRO A 1 90 ? -0.991 4.679 0.967 1.00 98.38 90 PRO A N 1
ATOM 699 C CA . PRO A 1 90 ? 0.186 3.834 1.064 1.00 98.38 90 PRO A CA 1
ATOM 700 C C . PRO A 1 90 ? 0.669 3.723 2.517 1.00 98.38 90 PRO A C 1
ATOM 702 O O . PRO A 1 90 ? 0.635 4.683 3.288 1.00 98.38 90 PRO A O 1
ATOM 705 N N . CYS A 1 91 ? 1.182 2.554 2.881 1.00 98.31 91 CYS A N 1
ATOM 706 C CA . CYS A 1 91 ? 1.756 2.244 4.181 1.00 98.31 91 CYS A CA 1
ATOM 707 C C . CYS A 1 91 ? 3.045 1.441 3.988 1.00 98.31 91 CYS A C 1
ATOM 709 O O . CYS A 1 91 ? 3.062 0.454 3.252 1.00 98.31 91 CYS A O 1
ATOM 711 N N . LYS A 1 92 ? 4.137 1.855 4.641 1.00 98.06 92 LYS A N 1
ATOM 712 C CA . LYS A 1 92 ? 5.414 1.143 4.515 1.00 98.06 92 LYS A CA 1
ATOM 713 C C . LYS A 1 92 ? 5.317 -0.257 5.140 1.00 98.06 92 LYS A C 1
ATOM 715 O O . LYS A 1 92 ? 4.662 -0.394 6.173 1.00 98.06 92 LYS A O 1
ATOM 720 N N . PRO A 1 93 ? 5.934 -1.300 4.556 1.00 98.00 93 PRO A N 1
ATOM 721 C CA . PRO A 1 93 ? 5.712 -2.688 4.981 1.00 98.00 93 PRO A CA 1
ATOM 722 C C . PRO A 1 93 ? 6.077 -2.989 6.431 1.00 98.00 93 PRO A C 1
ATOM 724 O O . PRO A 1 93 ? 5.374 -3.733 7.105 1.00 98.00 93 PRO A O 1
ATOM 727 N N . ASP A 1 94 ? 7.161 -2.401 6.925 1.00 97.12 94 ASP A N 1
ATOM 728 C CA . ASP A 1 94 ? 7.580 -2.500 8.323 1.00 97.12 94 ASP A CA 1
ATOM 729 C C . ASP A 1 94 ? 6.591 -1.808 9.274 1.00 97.12 94 ASP A C 1
ATOM 731 O O . ASP A 1 94 ? 6.250 -2.364 10.317 1.00 97.12 94 ASP A O 1
ATOM 735 N N . ILE A 1 95 ? 6.060 -0.644 8.888 1.00 97.75 95 ILE A N 1
ATOM 736 C CA . ILE A 1 95 ? 4.998 0.044 9.639 1.00 97.75 95 ILE A CA 1
ATOM 737 C C . ILE A 1 95 ? 3.708 -0.783 9.626 1.00 97.75 95 ILE A C 1
ATOM 739 O O . ILE A 1 95 ? 3.050 -0.911 10.661 1.00 97.75 95 ILE A O 1
ATOM 743 N N . PHE A 1 96 ? 3.355 -1.363 8.476 1.00 97.50 96 PHE A N 1
ATOM 744 C CA . PHE A 1 96 ? 2.179 -2.212 8.329 1.00 97.50 96 PHE A CA 1
ATOM 745 C C . PHE A 1 96 ? 2.268 -3.429 9.255 1.00 97.50 96 PHE A C 1
ATOM 747 O O . PHE A 1 96 ? 1.378 -3.627 10.078 1.00 97.50 96 PHE A O 1
ATOM 754 N N . ALA A 1 97 ? 3.371 -4.180 9.192 1.00 95.94 97 ALA A N 1
ATOM 755 C CA . ALA A 1 97 ? 3.595 -5.368 10.017 1.00 95.94 97 ALA A CA 1
ATOM 756 C C . ALA A 1 97 ? 3.648 -5.062 11.524 1.00 95.94 97 ALA A C 1
ATOM 758 O O . ALA A 1 97 ? 3.255 -5.892 12.336 1.00 95.94 97 ALA A O 1
ATOM 759 N N . ALA A 1 98 ? 4.109 -3.869 11.912 1.00 96.12 98 ALA A N 1
ATOM 760 C CA . ALA A 1 98 ? 4.096 -3.432 13.307 1.00 96.12 98 ALA A CA 1
ATOM 761 C C . ALA A 1 98 ? 2.701 -3.002 13.808 1.00 96.12 98 ALA A C 1
ATOM 763 O O . ALA A 1 98 ? 2.513 -2.847 15.015 1.00 96.12 98 ALA A O 1
ATOM 764 N N . THR A 1 99 ? 1.744 -2.768 12.903 1.00 94.56 99 THR A N 1
ATOM 765 C CA . THR A 1 99 ? 0.432 -2.177 13.225 1.00 94.56 99 THR A CA 1
ATOM 766 C C . THR A 1 99 ? -0.733 -3.144 13.027 1.00 94.56 99 THR A C 1
ATOM 768 O O . THR A 1 99 ? -1.736 -3.022 13.730 1.00 94.56 99 THR A O 1
ATOM 771 N N . TYR A 1 100 ? -0.628 -4.069 12.074 1.00 94.62 100 TYR A N 1
ATOM 772 C CA . TYR A 1 100 ? -1.725 -4.928 11.640 1.00 94.62 100 TYR A CA 1
ATOM 773 C C . TYR A 1 100 ? -1.337 -6.403 11.689 1.00 94.62 100 TYR A C 1
ATOM 775 O O . TYR A 1 100 ? -0.208 -6.781 11.382 1.00 94.62 100 TYR A O 1
ATOM 783 N N . GLU A 1 101 ? -2.321 -7.235 12.010 1.00 93.44 101 GLU A N 1
ATOM 784 C CA . GLU A 1 101 ? -2.244 -8.690 11.940 1.00 93.44 101 GLU A CA 1
ATOM 785 C C . GLU A 1 101 ? -3.378 -9.224 11.052 1.00 93.44 101 GLU A C 1
ATOM 787 O O . GLU A 1 101 ? -4.430 -8.583 10.953 1.00 93.44 101 GLU A O 1
ATOM 792 N N . PRO A 1 102 ? -3.191 -10.371 10.375 1.00 91.50 102 PRO A N 1
ATOM 793 C CA . PRO A 1 102 ? -4.275 -11.009 9.644 1.00 91.50 102 PRO A CA 1
ATOM 794 C C . PRO A 1 102 ? -5.420 -11.380 10.590 1.00 91.50 102 PRO A C 1
ATOM 796 O O . PRO A 1 102 ? -5.196 -12.045 11.599 1.00 91.50 102 PRO A O 1
ATOM 799 N N . VAL A 1 103 ? -6.655 -11.031 10.219 1.00 89.44 103 VAL A N 1
ATOM 800 C CA . VAL A 1 103 ? -7.868 -11.458 10.947 1.00 89.44 103 VAL A CA 1
ATOM 801 C C . VAL A 1 103 ? -8.025 -12.986 10.905 1.00 89.44 103 VAL A C 1
ATOM 803 O O . VAL A 1 103 ? -8.585 -13.595 11.817 1.00 89.44 103 VAL A O 1
ATOM 806 N N . HIS A 1 104 ? -7.477 -13.617 9.861 1.00 81.75 104 HIS A N 1
ATOM 807 C CA . HIS A 1 104 ? -7.521 -15.057 9.665 1.00 81.75 104 HIS A CA 1
ATOM 808 C C . HIS A 1 104 ? -6.143 -15.626 9.322 1.00 81.75 104 HIS A C 1
ATOM 810 O O . HIS A 1 104 ? -5.436 -15.096 8.464 1.00 81.75 104 HIS A O 1
ATOM 816 N N . GLN A 1 105 ? -5.781 -16.749 9.945 1.00 68.62 105 GLN A N 1
ATOM 817 C CA . GLN A 1 105 ? -4.563 -17.496 9.620 1.00 68.62 105 GLN A CA 1
ATOM 818 C C . GLN A 1 105 ? -4.925 -18.872 9.062 1.00 68.62 105 GLN A C 1
ATOM 820 O O . GLN A 1 105 ? -5.606 -19.659 9.716 1.00 68.62 105 GLN A O 1
ATOM 825 N N . VAL A 1 106 ? -4.456 -19.191 7.855 1.00 60.06 106 VAL A N 1
ATOM 826 C CA . VAL A 1 106 ? -4.603 -20.544 7.300 1.00 60.06 106 VAL A CA 1
ATOM 827 C C . VAL A 1 106 ? -3.589 -21.456 7.982 1.00 60.06 106 VAL A C 1
ATOM 829 O O . VAL A 1 106 ? -2.383 -21.239 7.882 1.00 60.06 106 VAL A O 1
ATOM 832 N N . THR A 1 107 ? -4.062 -22.503 8.653 1.00 57.81 107 THR A N 1
ATOM 833 C CA . THR A 1 107 ? -3.206 -23.552 9.220 1.00 57.81 107 THR A CA 1
ATOM 834 C C . THR A 1 107 ? -3.425 -24.854 8.454 1.00 57.81 107 THR A C 1
ATOM 836 O O . THR A 1 107 ? -4.553 -25.309 8.280 1.00 57.81 107 THR A O 1
ATOM 839 N N . HIS A 1 108 ? -2.333 -25.470 7.993 1.00 60.56 108 HIS A N 1
ATOM 840 C CA . HIS A 1 108 ? -2.311 -26.815 7.391 1.00 60.56 108 HIS A CA 1
ATOM 841 C C . HIS A 1 108 ? -3.129 -27.007 6.096 1.00 60.56 108 HIS A C 1
ATOM 843 O O . HIS A 1 108 ? -3.456 -28.134 5.740 1.00 60.56 108 HIS A O 1
ATOM 849 N N . GLY A 1 109 ? -3.447 -25.932 5.366 1.00 60.50 109 GLY A N 1
ATOM 850 C CA . GLY A 1 109 ? -4.018 -26.003 4.010 1.00 60.50 109 GLY A CA 1
ATOM 851 C C . GLY A 1 109 ? -5.468 -26.498 3.905 1.00 60.50 109 GLY A C 1
ATOM 852 O O . GLY A 1 109 ? -6.001 -26.554 2.802 1.00 60.50 109 GLY A O 1
ATOM 853 N N . VAL A 1 110 ? -6.121 -26.833 5.023 1.00 63.16 110 VAL A N 1
ATOM 854 C CA . VAL A 1 110 ? -7.524 -27.299 5.049 1.00 63.16 110 VAL A CA 1
ATOM 855 C C . VAL A 1 110 ? -8.367 -26.526 6.066 1.00 63.16 110 VAL A C 1
ATOM 857 O O . VAL A 1 110 ? -9.593 -26.593 6.022 1.00 63.16 110 VAL A O 1
ATOM 860 N N . THR A 1 111 ? -7.742 -25.748 6.954 1.00 68.81 111 THR A N 1
ATOM 861 C CA . THR A 1 111 ? -8.431 -25.025 8.028 1.00 68.81 111 THR A CA 1
ATOM 862 C C . THR A 1 111 ? -7.955 -23.579 8.164 1.00 68.81 111 THR A C 1
ATOM 864 O O . THR A 1 111 ? -6.785 -23.272 7.938 1.00 68.81 111 THR A O 1
ATOM 867 N N . VAL A 1 112 ? -8.871 -22.695 8.547 1.00 68.94 112 VAL A N 1
ATOM 868 C CA . VAL A 1 112 ? -8.671 -21.269 8.811 1.00 68.94 112 VAL A CA 1
ATOM 869 C C . VAL A 1 112 ? -8.980 -21.012 10.280 1.00 68.94 112 VAL A C 1
ATOM 871 O O . VAL A 1 112 ? -10.010 -21.464 10.781 1.00 68.94 112 VAL A O 1
ATOM 874 N N . THR A 1 113 ? -8.105 -20.286 10.967 1.00 68.31 113 THR A N 1
ATOM 875 C CA . THR A 1 113 ? -8.365 -19.805 12.324 1.00 68.31 113 THR A CA 1
ATOM 876 C C . THR A 1 113 ? -9.022 -18.425 12.246 1.00 68.31 113 THR A C 1
ATOM 878 O O . THR A 1 113 ? -8.431 -17.503 11.691 1.00 68.31 113 THR A O 1
ATOM 881 N N . GLU A 1 114 ? -10.239 -18.288 12.773 1.00 66.38 114 GLU A N 1
ATOM 882 C CA . GLU A 1 114 ? -11.012 -17.045 12.905 1.00 66.38 114 GLU A CA 1
ATOM 883 C C . GLU A 1 114 ? -11.160 -16.744 14.408 1.00 66.38 114 GLU A C 1
ATOM 885 O O . GLU A 1 114 ? -11.984 -17.345 15.105 1.00 66.38 114 GLU A O 1
ATOM 890 N N . GLY A 1 115 ? -10.291 -15.881 14.943 1.00 71.75 115 GLY A N 1
ATOM 891 C CA . GLY A 1 115 ? -10.159 -15.691 16.392 1.00 71.75 115 GLY A CA 1
ATOM 892 C C . GLY A 1 115 ? -9.684 -16.969 17.100 1.00 71.75 115 GLY A C 1
ATOM 893 O O . GLY A 1 115 ? -8.590 -17.451 16.834 1.00 71.75 115 GLY A O 1
ATOM 894 N N . GLU A 1 116 ? -10.506 -17.532 17.995 1.00 63.28 116 GLU A N 1
ATOM 895 C CA . GLU A 1 116 ? -10.238 -18.816 18.677 1.00 63.28 116 GLU A CA 1
ATOM 896 C C . GLU A 1 116 ? -10.837 -20.038 17.946 1.00 63.28 116 GLU A C 1
ATOM 898 O O . GLU A 1 116 ? -10.619 -21.181 18.354 1.00 63.28 116 GLU A O 1
ATOM 903 N N . ARG A 1 117 ? -11.622 -19.834 16.877 1.00 69.94 117 ARG A N 1
ATOM 904 C CA . ARG A 1 117 ? -12.287 -20.920 16.135 1.00 69.94 117 ARG A CA 1
ATOM 905 C C . ARG A 1 117 ? -11.433 -21.417 14.976 1.00 69.94 117 ARG A C 1
ATOM 907 O O . ARG A 1 117 ? -10.894 -20.620 14.223 1.00 69.94 117 ARG A O 1
ATOM 914 N N . ILE A 1 118 ? -11.427 -22.733 14.764 1.00 75.25 118 ILE A N 1
ATOM 915 C CA . ILE A 1 118 ? -10.861 -23.388 13.576 1.00 75.25 118 ILE A CA 1
ATOM 916 C C . ILE A 1 118 ? -12.023 -23.813 12.667 1.00 75.25 118 ILE A C 1
ATOM 918 O O . ILE A 1 118 ? -12.892 -24.569 13.105 1.00 75.25 118 ILE A O 1
ATOM 922 N N . VAL A 1 119 ? -12.060 -23.335 11.421 1.00 78.00 119 VAL A N 1
ATOM 923 C CA . VAL A 1 119 ? -13.089 -23.677 10.417 1.00 78.00 119 VAL A CA 1
ATOM 924 C C . VAL A 1 119 ? -12.460 -24.257 9.145 1.00 78.00 119 VAL A C 1
ATOM 926 O O . VAL A 1 119 ? -11.340 -23.881 8.807 1.00 78.00 119 VAL A O 1
ATOM 929 N N . PRO A 1 120 ? -13.125 -25.165 8.408 1.00 80.88 120 PRO A N 1
ATOM 930 C CA . PRO A 1 120 ? -12.619 -25.645 7.122 1.00 80.88 120 PRO A CA 1
ATOM 931 C C . PRO A 1 120 ? -12.473 -24.513 6.092 1.00 80.88 120 PRO A C 1
ATOM 933 O O . PRO A 1 120 ? -13.358 -23.667 5.968 1.00 80.88 120 PRO A O 1
ATOM 936 N N . LEU A 1 121 ? -11.403 -24.527 5.290 1.00 71.94 121 LEU A N 1
ATOM 937 C CA . LEU A 1 121 ? -11.156 -23.519 4.245 1.00 71.94 121 LEU A CA 1
ATOM 938 C C . LEU A 1 121 ? -12.310 -23.440 3.232 1.00 71.94 121 LEU A C 1
ATOM 940 O O . LEU A 1 121 ? -12.681 -22.353 2.802 1.00 71.94 121 LEU A O 1
ATOM 944 N N . SER A 1 122 ? -12.925 -24.577 2.900 1.00 77.06 122 SER A N 1
ATOM 945 C CA . SER A 1 122 ? -14.100 -24.632 2.023 1.00 77.06 122 SER A CA 1
ATOM 946 C C . SER A 1 122 ? -15.323 -23.914 2.597 1.00 77.06 122 SER A C 1
ATOM 948 O O . SER A 1 122 ? -16.139 -23.413 1.836 1.00 77.06 122 SER A O 1
ATOM 950 N N . GLU A 1 123 ? -15.468 -23.878 3.925 1.00 78.50 123 GLU A N 1
ATOM 951 C CA . GLU A 1 123 ? -16.558 -23.160 4.592 1.00 78.50 123 GLU A CA 1
ATOM 952 C C . GLU A 1 123 ? -16.287 -21.653 4.611 1.00 78.50 123 GLU A C 1
ATOM 954 O O . GLU A 1 123 ? -17.201 -20.867 4.388 1.00 78.50 123 GLU A O 1
ATOM 959 N N . TYR A 1 124 ? -15.032 -21.251 4.835 1.00 71.31 124 TYR A N 1
ATOM 960 C CA . TYR A 1 124 ? -14.624 -19.845 4.802 1.00 71.31 124 TYR A CA 1
ATOM 961 C C . TYR A 1 124 ? -14.822 -19.223 3.411 1.00 71.31 124 TYR A C 1
ATOM 963 O O . TYR A 1 124 ? -15.416 -18.159 3.296 1.00 71.31 124 TYR A O 1
ATOM 971 N N . LEU A 1 125 ? -14.390 -19.918 2.353 1.00 70.88 125 LEU A N 1
ATOM 972 C CA . LEU A 1 125 ? -14.489 -19.442 0.965 1.00 70.88 125 LEU A CA 1
ATOM 973 C C . LEU A 1 125 ? -15.924 -19.402 0.406 1.00 70.88 125 LEU A C 1
ATOM 975 O O . LEU A 1 125 ? -16.132 -18.870 -0.680 1.00 70.88 125 LEU A O 1
ATOM 979 N N . ALA A 1 126 ? -16.897 -20.006 1.093 1.00 72.50 126 ALA A N 1
ATOM 980 C CA . ALA A 1 126 ? -18.294 -20.062 0.658 1.00 72.50 126 ALA A CA 1
ATOM 981 C C . ALA A 1 126 ? -19.166 -18.918 1.216 1.00 72.50 126 ALA A C 1
ATOM 983 O O . ALA A 1 126 ? -20.368 -18.893 0.942 1.00 72.50 126 ALA A O 1
ATOM 984 N N . ARG A 1 127 ? -18.584 -18.023 2.023 1.00 67.62 127 ARG A N 1
ATOM 985 C CA . ARG A 1 127 ? -19.232 -16.830 2.587 1.00 67.62 127 ARG A CA 1
ATOM 986 C C . ARG A 1 127 ? -18.958 -15.613 1.711 1.00 67.62 127 ARG A C 1
ATOM 988 O O . ARG A 1 127 ? -19.886 -14.785 1.600 1.00 67.62 127 ARG A O 1
#

Radius of gyration: 17.92 Å; chains: 1; bounding box: 41×51×48 Å